Protein AF-A0A3M2I0J9-F1 (afdb_monomer_lite)

Sequence (127 aa):
MANINIQILEEAIQKMRGTLGEGLISSDIWEANTGKSLAGYNVQPQAVAVFDALTTEISNTLDNAGFPGLGSYYMIHLNNDSICFLINHAGSQLLQGILFDAKKVNIGLFFSLVLKDLQDAVLKAYS

Foldseek 3Di:
DQQFQLVLLQVLQVVLCVQLPPFWPKKFKAFAPVLHTRYMDPDDSVVSVVVSVVLVVQQVVCVVVVHPGDDQWDWDQDPPQKIWIWGDLPPHRMIMITIGRNVRDDVVCCVVPSVVSNSVSRVVRRD

Secondary structure (DSSP, 8-state):
-----HHHHHHHHHHHHHHHGGGEEEEEEEETTTTEEEEEES--HHHHHHHHHHHHHHHHHHHHTTPPPP-SEEEEEEGGGEEEEEEE-TTSSEEEEEEEETTTS-HHHIIIIIHHHHHHHHHHHT-

Structure (mmCIF, N/CA/C/O backbone):
data_AF-A0A3M2I0J9-F1
#
_entry.id   AF-A0A3M2I0J9-F1
#
loop_
_atom_site.group_PDB
_atom_site.id
_atom_site.type_symbol
_atom_site.label_atom_id
_atom_site.label_alt_id
_atom_site.label_comp_id
_atom_site.label_asym_id
_atom_site.label_entity_id
_atom_site.label_seq_id
_atom_site.pdbx_PDB_ins_code
_atom_site.Cartn_x
_atom_site.Cartn_y
_atom_site.Cartn_z
_atom_site.occupancy
_atom_site.B_iso_or_equiv
_atom_site.auth_seq_id
_atom_site.auth_comp_id
_atom_site.auth_asym_id
_atom_site.auth_atom_id
_atom_site.pdbx_PDB_model_num
ATOM 1 N N . MET A 1 1 ? 21.294 8.988 1.428 1.00 50.56 1 MET A N 1
ATOM 2 C CA . MET A 1 1 ? 19.876 8.664 1.681 1.00 50.56 1 MET A CA 1
ATOM 3 C C . MET A 1 1 ? 19.171 9.974 1.968 1.00 50.56 1 MET A C 1
ATOM 5 O O . MET A 1 1 ? 19.702 10.741 2.765 1.00 50.56 1 MET A O 1
ATOM 9 N N . ALA A 1 2 ? 18.080 10.283 1.267 1.00 60.53 2 ALA A N 1
ATOM 10 C CA . ALA A 1 2 ? 17.272 11.453 1.604 1.00 60.53 2 ALA A CA 1
ATOM 11 C C . ALA A 1 2 ? 16.739 11.286 3.035 1.00 60.53 2 ALA A C 1
ATOM 13 O O . ALA A 1 2 ? 16.399 10.172 3.436 1.00 60.53 2 ALA A O 1
ATOM 14 N N . ASN A 1 3 ? 16.730 12.361 3.819 1.00 80.44 3 ASN A N 1
ATOM 15 C CA . ASN A 1 3 ? 16.167 12.335 5.162 1.00 80.44 3 ASN A CA 1
ATOM 16 C C . ASN A 1 3 ? 14.638 12.327 5.028 1.00 80.44 3 ASN A C 1
ATOM 18 O O . ASN A 1 3 ? 14.047 13.373 4.793 1.00 80.44 3 ASN A O 1
ATOM 22 N N . ILE A 1 4 ? 14.021 11.146 5.087 1.00 89.56 4 ILE A N 1
ATOM 23 C CA . ILE A 1 4 ? 12.568 11.004 4.948 1.00 89.56 4 ILE A CA 1
ATOM 24 C C . ILE A 1 4 ? 11.896 11.514 6.224 1.00 89.56 4 ILE A C 1
ATOM 26 O O . ILE A 1 4 ? 12.207 11.056 7.326 1.00 89.56 4 ILE A O 1
ATOM 30 N N . ASN A 1 5 ? 10.941 12.430 6.081 1.00 94.00 5 ASN A N 1
ATOM 31 C CA . ASN A 1 5 ? 10.150 12.921 7.200 1.00 94.00 5 ASN A CA 1
ATOM 32 C C . ASN A 1 5 ? 9.068 11.901 7.599 1.00 94.00 5 ASN A C 1
ATOM 34 O O . ASN A 1 5 ? 7.971 11.875 7.040 1.00 94.00 5 ASN A O 1
ATOM 38 N N . ILE A 1 6 ? 9.385 11.069 8.594 1.00 95.00 6 ILE A N 1
ATOM 39 C CA . ILE A 1 6 ? 8.503 10.004 9.103 1.00 95.00 6 ILE A CA 1
ATOM 40 C C . ILE A 1 6 ? 7.170 10.561 9.626 1.00 95.00 6 ILE A C 1
ATOM 42 O O . ILE A 1 6 ? 6.130 9.943 9.408 1.00 95.00 6 ILE A O 1
ATOM 46 N N . GLN A 1 7 ? 7.171 11.752 10.231 1.00 96.38 7 GLN A N 1
ATOM 47 C CA . GLN A 1 7 ? 5.962 12.370 10.784 1.00 96.38 7 GLN A CA 1
ATOM 48 C C . GLN A 1 7 ? 4.888 12.590 9.705 1.00 96.38 7 GLN A C 1
ATOM 50 O O . GLN A 1 7 ? 3.710 12.331 9.939 1.00 96.38 7 GLN A O 1
ATOM 55 N N . ILE A 1 8 ? 5.293 12.997 8.496 1.00 96.69 8 ILE A N 1
ATOM 56 C CA . ILE A 1 8 ? 4.369 13.186 7.364 1.00 96.69 8 ILE A CA 1
ATOM 57 C C . ILE A 1 8 ? 3.738 11.850 6.945 1.00 96.69 8 ILE A C 1
ATOM 59 O O . ILE A 1 8 ? 2.550 11.796 6.620 1.00 96.69 8 ILE A O 1
ATOM 63 N N . LEU A 1 9 ? 4.512 10.762 6.970 1.00 96.75 9 LEU A N 1
ATOM 64 C CA . LEU A 1 9 ? 4.012 9.426 6.640 1.00 96.75 9 LEU A CA 1
ATOM 65 C C . LEU A 1 9 ? 3.018 8.926 7.697 1.00 96.75 9 LEU A C 1
ATOM 67 O O . LEU A 1 9 ? 1.962 8.398 7.349 1.00 96.75 9 LEU A O 1
ATOM 71 N N . GLU A 1 10 ? 3.313 9.130 8.982 1.00 97.62 10 GLU A N 1
ATOM 72 C CA . GLU A 1 10 ? 2.400 8.777 10.074 1.00 97.62 10 GLU A CA 1
ATOM 73 C C . GLU A 1 10 ? 1.081 9.556 9.993 1.00 97.62 10 GLU A C 1
ATOM 75 O O . GLU A 1 10 ? 0.003 8.969 10.126 1.00 97.62 10 GLU A O 1
ATOM 80 N N . GLU A 1 11 ? 1.136 10.857 9.702 1.00 98.06 11 GLU A N 1
ATOM 81 C CA . GLU A 1 11 ? -0.051 11.692 9.493 1.00 98.06 11 GLU A CA 1
ATOM 82 C C . GLU A 1 11 ? -0.898 11.207 8.313 1.00 98.06 11 GLU A C 1
ATOM 84 O O . GLU A 1 11 ? -2.130 11.165 8.407 1.00 98.06 11 GLU A O 1
ATOM 89 N N . ALA A 1 12 ? -0.259 10.773 7.224 1.00 97.50 12 ALA A N 1
ATOM 90 C CA . ALA A 1 12 ? -0.948 10.197 6.075 1.00 97.50 12 ALA A CA 1
ATOM 91 C C . ALA A 1 12 ? -1.688 8.901 6.442 1.00 97.50 12 ALA A C 1
ATOM 93 O O . ALA A 1 12 ? -2.850 8.722 6.064 1.00 97.50 12 ALA A O 1
ATOM 94 N N . ILE A 1 13 ? -1.062 8.033 7.245 1.00 98.06 13 ILE A N 1
ATOM 95 C CA . ILE A 1 13 ? -1.704 6.825 7.776 1.00 98.06 13 ILE A CA 1
ATOM 96 C C . ILE A 1 13 ? -2.906 7.183 8.659 1.00 98.06 13 ILE A C 1
ATOM 98 O O . ILE A 1 13 ? -3.973 6.581 8.506 1.00 98.06 13 ILE A O 1
ATOM 102 N N . GLN A 1 14 ? -2.786 8.179 9.544 1.00 98.06 14 GLN A N 1
ATOM 103 C CA . GLN A 1 14 ? -3.913 8.600 10.387 1.00 98.06 14 GLN A CA 1
ATOM 104 C C . GLN A 1 14 ? -5.059 9.199 9.564 1.00 98.06 14 GLN A C 1
ATOM 106 O O . GLN A 1 14 ? -6.223 8.882 9.817 1.00 98.06 14 GLN A O 1
ATOM 111 N N . LYS A 1 15 ? -4.758 10.007 8.541 1.00 97.81 15 LYS A N 1
ATOM 112 C CA . LYS A 1 15 ? -5.770 10.557 7.628 1.00 97.81 15 LYS A CA 1
ATOM 113 C C . LYS A 1 15 ? -6.499 9.450 6.865 1.00 97.81 15 LYS A C 1
ATOM 115 O O . LYS A 1 15 ? -7.731 9.457 6.793 1.00 97.81 15 LYS A O 1
ATOM 120 N N . MET A 1 16 ? -5.759 8.475 6.335 1.00 97.75 16 MET A N 1
ATOM 121 C CA . MET A 1 16 ? -6.337 7.305 5.673 1.00 97.75 16 MET A CA 1
ATOM 122 C C . MET A 1 16 ? -7.238 6.522 6.630 1.00 97.75 16 MET A C 1
ATOM 124 O O . MET A 1 16 ? -8.363 6.193 6.264 1.00 97.75 16 MET A O 1
ATOM 128 N N . ARG A 1 17 ? -6.790 6.276 7.866 1.00 97.31 17 ARG A N 1
ATOM 129 C CA . ARG A 1 17 ? -7.599 5.607 8.892 1.00 97.31 17 ARG A CA 1
ATOM 130 C C . ARG A 1 17 ? -8.884 6.376 9.197 1.00 97.31 17 ARG A C 1
ATOM 132 O O . ARG A 1 17 ? -9.942 5.764 9.278 1.00 97.31 17 ARG A O 1
ATOM 139 N N . GLY A 1 18 ? -8.815 7.700 9.322 1.00 97.06 18 GLY A N 1
ATOM 140 C CA . GLY A 1 18 ? -9.998 8.542 9.509 1.00 97.06 18 GLY A CA 1
ATOM 141 C C . GLY A 1 18 ? -10.974 8.481 8.329 1.00 97.06 18 GLY A C 1
ATOM 142 O O . GLY A 1 18 ? -12.182 8.527 8.532 1.00 97.06 18 GLY A O 1
ATOM 143 N N . THR A 1 19 ? -10.457 8.326 7.107 1.00 96.69 19 THR A N 1
ATOM 144 C CA . THR A 1 19 ? -11.262 8.273 5.875 1.00 96.69 19 THR A CA 1
ATOM 145 C C . THR A 1 19 ? -11.903 6.903 5.650 1.00 96.69 19 THR A C 1
ATOM 147 O O . THR A 1 19 ? -13.067 6.821 5.268 1.00 96.69 19 THR A O 1
ATOM 150 N N . LEU A 1 20 ? -11.151 5.823 5.872 1.00 96.56 20 LEU A N 1
ATOM 151 C CA . LEU A 1 20 ? -11.598 4.445 5.637 1.00 96.56 20 LEU A CA 1
ATOM 152 C C . LEU A 1 20 ? -12.316 3.827 6.847 1.00 96.56 20 LEU A C 1
ATOM 154 O O . LEU A 1 20 ? -13.005 2.816 6.701 1.00 96.56 20 LEU A O 1
ATOM 158 N N . GLY A 1 21 ? -12.164 4.422 8.033 1.00 96.12 21 GLY A N 1
ATOM 159 C CA . GLY A 1 21 ? -12.822 3.993 9.262 1.00 96.12 21 GLY A CA 1
ATOM 160 C C . GLY A 1 21 ? -12.563 2.521 9.586 1.00 96.12 21 GLY A C 1
ATOM 161 O O . GLY A 1 21 ? -11.447 2.021 9.458 1.00 96.12 21 GLY A O 1
ATOM 162 N N . GLU A 1 22 ? -13.623 1.812 9.975 1.00 95.44 22 GLU A N 1
ATOM 163 C CA . GLU A 1 22 ? -13.583 0.377 10.300 1.00 95.44 22 GLU A CA 1
ATOM 164 C C . GLU A 1 22 ? -13.334 -0.540 9.092 1.00 95.44 22 GLU A C 1
ATOM 166 O O . GLU A 1 22 ? -13.217 -1.756 9.256 1.00 95.44 22 GLU A O 1
ATOM 171 N N . GLY A 1 23 ? -13.306 0.012 7.876 1.00 96.31 23 GLY A N 1
ATOM 172 C CA . GLY A 1 23 ? -12.964 -0.737 6.674 1.00 96.31 23 GLY A CA 1
ATOM 173 C C . GLY A 1 23 ? -11.463 -0.981 6.526 1.00 96.31 23 GLY A C 1
ATOM 174 O O . GLY A 1 23 ? -11.076 -1.956 5.887 1.00 96.31 23 GLY A O 1
ATOM 175 N N . LEU A 1 24 ? -10.614 -0.143 7.133 1.00 97.88 24 LEU A N 1
ATOM 176 C CA . LEU A 1 24 ? -9.166 -0.340 7.131 1.00 97.88 24 LEU A CA 1
ATOM 177 C C . LEU A 1 24 ? -8.773 -1.407 8.159 1.00 97.88 24 LEU A C 1
ATOM 179 O O . LEU A 1 24 ? -8.977 -1.228 9.358 1.00 97.88 24 LEU A O 1
ATOM 183 N N . ILE A 1 25 ? -8.155 -2.489 7.689 1.00 97.62 25 ILE A N 1
ATOM 184 C CA . ILE A 1 25 ? -7.680 -3.584 8.541 1.00 97.62 25 ILE A CA 1
ATOM 185 C C . ILE A 1 25 ? -6.232 -3.325 8.961 1.00 97.62 25 ILE A C 1
ATOM 187 O O . ILE A 1 25 ? -5.928 -3.357 10.154 1.00 97.62 25 ILE A O 1
ATOM 191 N N . SER A 1 26 ? -5.351 -3.038 8.000 1.00 98.12 26 SER A N 1
ATOM 192 C CA . SER A 1 26 ? -3.956 -2.671 8.260 1.00 98.12 26 SER A CA 1
ATOM 193 C C . SER A 1 26 ? -3.355 -1.843 7.128 1.00 98.12 26 SER A C 1
ATOM 195 O O . SER A 1 26 ? -3.849 -1.848 5.999 1.00 98.12 26 SER A O 1
ATOM 197 N N . SER A 1 27 ? -2.269 -1.134 7.423 1.00 98.00 27 SER A N 1
ATOM 198 C CA . SER A 1 27 ? -1.385 -0.583 6.405 1.00 98.00 27 SER A CA 1
ATOM 199 C C . SER A 1 27 ? 0.033 -0.406 6.925 1.00 98.00 27 SER A C 1
ATOM 201 O O . SER A 1 27 ? 0.231 -0.027 8.077 1.00 98.00 27 SER A O 1
ATOM 203 N N . ASP A 1 28 ? 0.998 -0.610 6.041 1.00 97.75 28 ASP A N 1
ATOM 204 C CA . ASP A 1 28 ? 2.421 -0.467 6.300 1.00 97.75 28 ASP A CA 1
ATOM 205 C C . ASP A 1 28 ? 3.047 0.308 5.143 1.00 97.75 28 ASP A C 1
ATOM 207 O O . ASP A 1 28 ? 2.832 -0.060 3.991 1.00 97.75 28 ASP A O 1
ATOM 211 N N . ILE A 1 29 ? 3.820 1.352 5.439 1.00 97.06 29 ILE A N 1
ATOM 212 C CA . ILE A 1 29 ? 4.734 2.014 4.502 1.00 97.06 29 ILE A CA 1
ATOM 213 C C . ILE A 1 29 ? 6.143 1.566 4.873 1.00 97.06 29 ILE A C 1
ATOM 215 O O . ILE A 1 29 ? 6.557 1.732 6.023 1.00 97.06 29 ILE A O 1
ATOM 219 N N . TRP A 1 30 ? 6.888 1.022 3.917 1.00 95.88 30 TRP A N 1
ATOM 220 C CA . TRP A 1 30 ? 8.248 0.539 4.138 1.00 95.88 30 TRP A CA 1
ATOM 221 C C . TRP A 1 30 ? 9.194 0.947 3.017 1.00 95.88 30 TRP A C 1
ATOM 223 O O . TRP A 1 30 ? 8.778 1.275 1.907 1.00 95.88 30 TRP A O 1
ATOM 233 N N . GLU A 1 31 ? 10.485 0.921 3.324 1.00 93.25 31 GLU A N 1
ATOM 234 C CA . GLU A 1 31 ? 11.542 1.073 2.331 1.00 93.25 31 GLU A CA 1
ATOM 235 C C . GLU A 1 31 ? 11.717 -0.232 1.541 1.00 93.25 31 GLU A C 1
ATOM 237 O O . GLU A 1 31 ? 11.953 -1.301 2.113 1.00 93.25 31 GLU A O 1
ATOM 242 N N . ALA A 1 32 ? 11.597 -0.133 0.220 1.00 89.62 32 ALA A N 1
ATOM 243 C CA . ALA A 1 32 ? 11.758 -1.244 -0.703 1.00 89.62 32 ALA A CA 1
ATOM 244 C C . ALA A 1 32 ? 13.161 -1.857 -0.593 1.00 89.62 32 ALA A C 1
ATOM 246 O O . ALA A 1 32 ? 14.152 -1.141 -0.427 1.00 89.62 32 ALA A O 1
ATOM 247 N N . ASN A 1 33 ? 13.267 -3.174 -0.764 1.00 82.38 33 ASN A N 1
ATOM 248 C CA . ASN A 1 33 ? 14.499 -3.976 -0.687 1.00 82.38 33 ASN A CA 1
ATOM 249 C C . ASN A 1 33 ? 15.103 -4.130 0.719 1.00 82.38 33 ASN A C 1
ATOM 251 O O . ASN A 1 33 ? 15.876 -5.063 0.940 1.00 82.38 33 ASN A O 1
ATOM 255 N N . THR A 1 34 ? 14.807 -3.235 1.668 1.00 83.50 34 THR A N 1
ATOM 256 C CA . THR A 1 34 ? 15.224 -3.401 3.073 1.00 83.50 34 THR A CA 1
ATOM 257 C C . THR A 1 34 ? 14.090 -3.905 3.958 1.00 83.50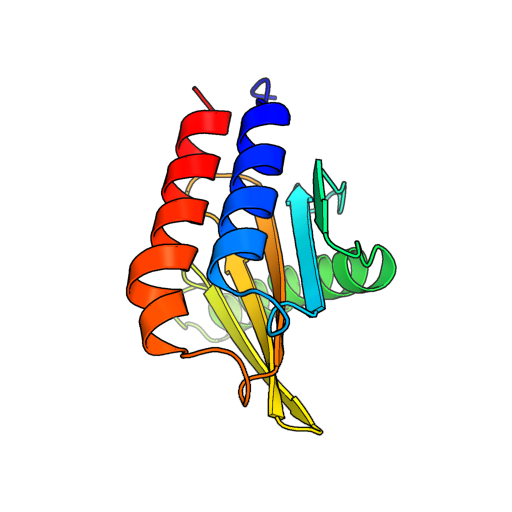 34 THR A C 1
ATOM 259 O O . THR A 1 34 ? 14.350 -4.415 5.049 1.00 83.50 34 THR A O 1
ATOM 262 N N . GLY A 1 35 ? 12.834 -3.765 3.514 1.00 83.25 35 GLY A N 1
ATOM 263 C CA . GLY A 1 35 ? 11.647 -4.145 4.281 1.00 83.25 35 GLY A CA 1
ATOM 264 C C . GLY A 1 35 ? 11.472 -3.326 5.564 1.00 83.25 35 GLY A C 1
ATOM 265 O O . GLY A 1 35 ? 10.678 -3.687 6.435 1.00 83.25 35 GLY A O 1
ATOM 266 N N . LYS A 1 36 ? 12.230 -2.234 5.725 1.00 88.94 36 LYS A N 1
ATOM 267 C CA . LYS A 1 36 ? 12.196 -1.410 6.930 1.00 88.94 36 LYS A CA 1
ATOM 268 C C . LYS A 1 36 ? 10.897 -0.615 6.957 1.00 88.94 36 LYS A C 1
ATOM 270 O O . LYS A 1 36 ? 10.738 0.341 6.201 1.00 88.94 36 LYS A O 1
ATOM 275 N N . SER A 1 37 ? 9.990 -0.991 7.854 1.00 90.50 37 SER A N 1
ATOM 276 C CA . SER A 1 37 ? 8.760 -0.235 8.104 1.00 90.50 37 SER A CA 1
ATOM 277 C C . SER A 1 37 ? 9.082 1.164 8.642 1.00 90.50 37 SER A C 1
ATOM 279 O O . SER A 1 37 ? 9.971 1.330 9.483 1.00 90.50 37 SER A O 1
ATOM 281 N N . LEU A 1 38 ? 8.377 2.167 8.121 1.00 94.69 38 LEU A N 1
ATOM 282 C CA . LEU A 1 38 ? 8.553 3.585 8.438 1.00 94.69 38 LEU A CA 1
ATOM 283 C C . LEU A 1 38 ? 7.321 4.175 9.125 1.00 94.69 38 LEU A C 1
ATOM 285 O O . LEU A 1 38 ? 7.471 4.998 10.018 1.00 94.69 38 LEU A O 1
ATOM 289 N N . ALA A 1 39 ? 6.121 3.762 8.716 1.00 96.88 39 ALA A N 1
ATOM 290 C CA . ALA A 1 39 ? 4.853 4.189 9.302 1.00 96.88 39 ALA A CA 1
ATOM 291 C C . ALA A 1 39 ? 3.775 3.132 9.037 1.00 96.88 39 ALA A C 1
ATOM 293 O O . ALA A 1 39 ? 3.834 2.423 8.032 1.00 96.88 39 ALA A O 1
ATOM 294 N N . GLY A 1 40 ? 2.761 3.033 9.898 1.00 97.19 40 GLY A N 1
ATOM 295 C CA . GLY A 1 40 ? 1.674 2.088 9.665 1.00 97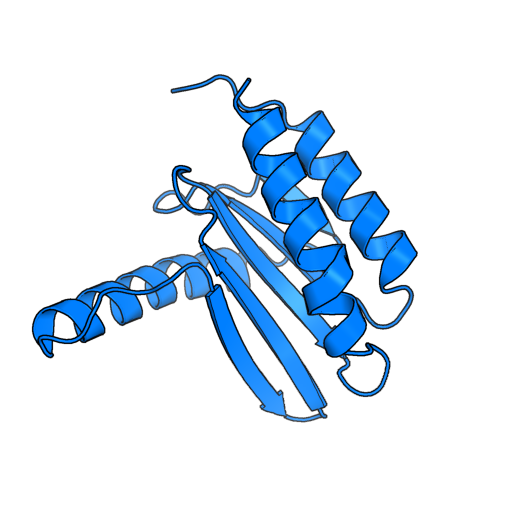.19 40 GLY A CA 1
ATOM 296 C C . GLY A 1 40 ? 0.578 2.069 10.725 1.00 97.19 40 GLY A C 1
ATOM 297 O O . GLY A 1 40 ? 0.637 2.750 11.747 1.00 97.19 40 GLY A O 1
ATOM 298 N N . TYR A 1 41 ? -0.453 1.278 10.448 1.00 98.19 41 TYR A N 1
ATOM 299 C CA . TYR A 1 41 ? -1.597 0.999 11.309 1.00 98.19 41 TYR A CA 1
ATOM 300 C C . TYR A 1 41 ? -1.847 -0.509 11.315 1.00 98.19 41 TYR A C 1
ATOM 302 O O . TYR A 1 41 ? -1.949 -1.109 10.249 1.00 98.19 41 TYR A O 1
ATOM 310 N N . ASN A 1 42 ? -1.950 -1.120 12.502 1.00 97.38 42 ASN A N 1
ATOM 311 C CA . ASN A 1 42 ? -2.004 -2.583 12.659 1.00 97.38 42 ASN A CA 1
ATOM 312 C C . ASN A 1 42 ? -0.908 -3.299 11.843 1.00 97.38 42 ASN A C 1
ATOM 314 O O . ASN A 1 42 ? -1.183 -4.278 11.148 1.00 97.38 42 ASN A O 1
ATOM 318 N N . VAL A 1 43 ? 0.310 -2.755 11.940 1.00 95.12 43 VAL A N 1
ATOM 319 C CA . VAL A 1 43 ? 1.540 -3.128 11.222 1.00 95.12 43 VAL A CA 1
ATOM 320 C C . VAL A 1 43 ? 1.707 -4.647 11.134 1.00 95.12 43 VAL A C 1
ATOM 322 O O . VAL A 1 43 ? 1.568 -5.347 12.141 1.00 95.12 43 VAL A O 1
ATOM 325 N N . GLN A 1 44 ? 2.040 -5.152 9.944 1.00 95.00 44 GLN A N 1
ATOM 326 C CA . GLN A 1 44 ? 2.231 -6.581 9.667 1.00 95.00 44 GLN A CA 1
ATOM 327 C C . GLN A 1 44 ? 3.654 -6.873 9.152 1.00 95.00 44 GLN A C 1
ATOM 329 O O . GLN A 1 44 ? 3.843 -7.077 7.951 1.00 95.00 44 GLN A O 1
ATOM 334 N N . PRO A 1 45 ? 4.680 -6.973 10.022 1.00 92.81 45 PRO A N 1
ATOM 335 C CA . PRO A 1 45 ? 6.077 -7.116 9.586 1.00 92.81 45 PRO A CA 1
ATOM 336 C C . PRO A 1 45 ? 6.345 -8.344 8.704 1.00 92.81 45 PRO A C 1
ATOM 338 O O . PRO A 1 45 ? 7.145 -8.288 7.774 1.00 92.81 45 PRO A O 1
ATOM 341 N N . GLN A 1 46 ? 5.654 -9.457 8.968 1.00 93.12 46 GLN A N 1
ATOM 342 C CA . GLN A 1 46 ? 5.762 -10.660 8.135 1.00 93.12 46 GLN A CA 1
ATOM 343 C C . GLN A 1 46 ? 5.179 -10.431 6.736 1.00 93.12 46 GLN A C 1
ATOM 345 O O . GLN A 1 46 ? 5.764 -10.874 5.751 1.00 93.12 46 GLN A O 1
ATOM 350 N N . ALA A 1 47 ? 4.056 -9.712 6.642 1.00 92.88 47 ALA A N 1
ATOM 351 C CA . ALA A 1 47 ? 3.457 -9.368 5.360 1.00 92.88 47 ALA A CA 1
ATOM 352 C C . ALA A 1 47 ? 4.359 -8.409 4.575 1.00 92.88 47 ALA A C 1
ATOM 354 O O . ALA A 1 47 ? 4.545 -8.622 3.384 1.00 92.88 47 ALA A O 1
ATOM 355 N N . VAL A 1 48 ? 4.977 -7.423 5.238 1.00 94.88 48 VAL A N 1
ATOM 356 C CA . VAL A 1 48 ? 5.952 -6.509 4.616 1.00 94.88 48 VAL A CA 1
ATOM 357 C C . VAL A 1 48 ? 7.078 -7.287 3.935 1.00 94.88 48 VAL A C 1
ATOM 359 O O . VAL A 1 48 ? 7.328 -7.074 2.754 1.00 94.88 48 VAL A O 1
ATOM 362 N N . ALA A 1 49 ? 7.706 -8.239 4.632 1.00 92.94 49 ALA A N 1
ATOM 363 C CA . ALA A 1 49 ? 8.791 -9.039 4.058 1.00 92.94 49 ALA A CA 1
ATOM 364 C C . ALA A 1 49 ? 8.341 -9.868 2.839 1.00 92.94 49 ALA A C 1
ATOM 366 O O . ALA A 1 49 ? 9.049 -9.940 1.836 1.00 92.94 49 ALA A O 1
ATOM 367 N N . VAL A 1 50 ? 7.153 -10.479 2.911 1.00 93.56 50 VAL A N 1
ATOM 368 C CA . VAL A 1 50 ? 6.590 -11.264 1.800 1.00 93.56 50 VAL A CA 1
ATOM 369 C C . VAL A 1 50 ? 6.265 -10.371 0.603 1.00 93.56 50 VAL A C 1
ATOM 371 O O . VAL A 1 50 ? 6.582 -10.724 -0.530 1.00 93.56 50 VAL A O 1
ATOM 374 N N . PHE A 1 51 ? 5.643 -9.219 0.840 1.00 95.25 51 PHE A N 1
ATOM 375 C CA . PHE A 1 51 ? 5.217 -8.312 -0.219 1.00 95.25 51 PHE A CA 1
ATOM 376 C C . PHE A 1 51 ? 6.366 -7.533 -0.853 1.00 95.25 51 PHE A C 1
ATOM 378 O O . PHE A 1 51 ? 6.279 -7.220 -2.039 1.00 95.25 51 PHE A O 1
ATOM 385 N N . ASP A 1 52 ? 7.445 -7.269 -0.119 1.00 93.62 52 ASP A N 1
ATOM 386 C CA . ASP A 1 52 ? 8.682 -6.733 -0.687 1.00 93.62 52 ASP A CA 1
ATOM 387 C C . ASP A 1 52 ? 9.245 -7.704 -1.739 1.00 93.62 52 ASP A C 1
ATOM 389 O O . ASP A 1 52 ? 9.344 -7.358 -2.917 1.00 93.62 52 ASP A O 1
ATOM 393 N N . ALA A 1 53 ? 9.456 -8.969 -1.355 1.00 93.44 53 ALA A N 1
ATOM 394 C CA . ALA A 1 53 ? 9.950 -10.006 -2.260 1.00 93.44 53 ALA A CA 1
ATOM 395 C C . ALA A 1 53 ? 8.998 -10.273 -3.441 1.00 93.44 53 ALA A C 1
ATOM 397 O O . ALA A 1 53 ? 9.442 -10.391 -4.584 1.00 93.44 53 ALA A O 1
ATOM 398 N N . LEU A 1 54 ? 7.686 -10.336 -3.186 1.00 94.31 54 LEU A N 1
ATOM 399 C CA . LEU A 1 54 ? 6.685 -10.550 -4.233 1.00 94.31 54 LEU A CA 1
ATOM 400 C C . LEU A 1 54 ? 6.671 -9.405 -5.251 1.00 94.31 54 LEU A C 1
ATOM 402 O O . LEU A 1 54 ? 6.547 -9.651 -6.447 1.00 94.31 54 LEU A O 1
ATOM 406 N N . THR A 1 55 ? 6.803 -8.158 -4.798 1.00 94.31 55 THR A N 1
ATOM 407 C CA . THR A 1 55 ? 6.801 -6.991 -5.691 1.00 94.31 55 THR A CA 1
ATOM 408 C C . THR A 1 55 ? 8.018 -6.999 -6.614 1.00 94.31 55 THR A C 1
ATOM 410 O O . THR A 1 55 ? 7.886 -6.719 -7.810 1.00 94.31 55 THR A O 1
ATOM 413 N N . THR A 1 56 ? 9.184 -7.388 -6.093 1.00 92.69 56 THR A N 1
ATOM 414 C CA . THR A 1 56 ? 10.385 -7.616 -6.904 1.00 92.69 56 THR A CA 1
ATOM 415 C C . THR A 1 56 ? 10.160 -8.724 -7.931 1.00 92.69 56 THR A C 1
ATOM 417 O O . THR A 1 56 ? 10.463 -8.534 -9.107 1.00 92.69 56 THR A O 1
ATOM 420 N N . GLU A 1 57 ? 9.566 -9.848 -7.526 1.00 95.25 57 GLU A N 1
ATOM 421 C CA . GLU A 1 57 ? 9.312 -10.975 -8.431 1.00 95.25 57 GLU A CA 1
ATOM 422 C C . GLU A 1 57 ? 8.313 -10.627 -9.543 1.00 95.25 57 GLU A C 1
ATOM 424 O O . GLU A 1 57 ? 8.545 -10.955 -10.707 1.00 95.25 57 GLU A O 1
ATOM 429 N N . ILE A 1 58 ? 7.232 -9.908 -9.219 1.00 95.31 58 ILE A N 1
ATOM 430 C CA . ILE A 1 58 ? 6.273 -9.400 -10.211 1.00 95.31 58 ILE A CA 1
ATOM 431 C C . ILE A 1 58 ? 6.988 -8.491 -11.212 1.00 95.31 58 ILE A C 1
ATOM 433 O O . ILE A 1 58 ? 6.797 -8.648 -12.416 1.00 95.31 58 ILE A O 1
ATOM 437 N N . SER A 1 59 ? 7.823 -7.568 -10.729 1.00 93.31 59 SER A N 1
ATOM 438 C CA . SER A 1 59 ? 8.549 -6.629 -11.593 1.00 93.31 59 SER A CA 1
ATOM 439 C C . SER A 1 59 ? 9.476 -7.373 -12.558 1.00 93.31 59 SER A C 1
ATOM 441 O O . SER A 1 59 ? 9.369 -7.195 -13.769 1.00 93.31 59 SER A O 1
ATOM 443 N N . ASN A 1 60 ? 10.286 -8.302 -12.040 1.00 95.00 60 ASN A N 1
ATOM 444 C CA . ASN A 1 60 ? 11.173 -9.137 -12.853 1.00 95.00 60 ASN A CA 1
ATOM 445 C C . ASN A 1 60 ? 10.398 -9.989 -13.866 1.00 95.00 60 ASN A C 1
ATOM 447 O O . ASN A 1 60 ? 10.824 -10.152 -15.008 1.00 95.00 60 ASN A O 1
ATOM 451 N N . THR A 1 61 ? 9.259 -10.550 -13.456 1.00 97.44 61 THR A N 1
ATOM 452 C CA . THR A 1 61 ? 8.416 -11.378 -14.324 1.00 97.44 61 THR A CA 1
ATOM 453 C C . THR A 1 61 ? 7.869 -10.570 -15.497 1.00 97.44 61 T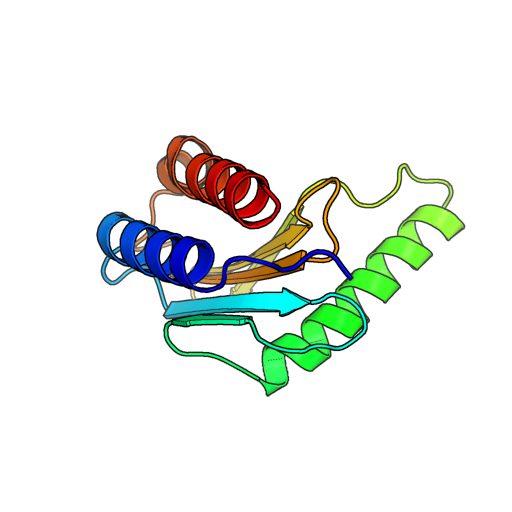HR A C 1
ATOM 455 O O . THR A 1 61 ? 7.911 -11.047 -16.631 1.00 97.44 61 THR A O 1
ATOM 458 N N . LEU A 1 62 ? 7.380 -9.351 -15.246 1.00 96.44 62 LEU A N 1
ATOM 459 C CA . LEU A 1 62 ? 6.869 -8.460 -16.291 1.00 96.44 62 LEU A CA 1
ATOM 460 C C . LEU A 1 62 ? 7.971 -8.082 -17.287 1.00 96.44 62 LEU A C 1
ATOM 462 O O . LEU A 1 62 ? 7.765 -8.219 -18.494 1.00 96.44 62 LEU A O 1
ATOM 466 N N . ASP A 1 63 ? 9.148 -7.705 -16.788 1.00 94.56 63 ASP A N 1
ATOM 467 C CA . ASP A 1 63 ? 10.293 -7.344 -17.628 1.00 94.56 63 ASP A CA 1
ATOM 468 C C . ASP A 1 63 ? 10.744 -8.528 -18.502 1.00 94.56 63 ASP A C 1
ATOM 470 O O . ASP A 1 63 ? 10.908 -8.394 -19.717 1.00 94.56 63 ASP A O 1
ATOM 474 N N . ASN A 1 64 ? 10.867 -9.723 -17.913 1.00 96.94 64 ASN A N 1
ATOM 475 C CA . ASN A 1 64 ? 11.263 -10.942 -18.626 1.00 96.94 64 ASN A CA 1
ATOM 476 C C . ASN A 1 64 ? 10.220 -11.403 -19.655 1.00 96.94 64 ASN A C 1
ATOM 478 O O . ASN A 1 64 ? 10.575 -12.004 -20.670 1.00 96.94 64 ASN A O 1
ATOM 482 N N . ALA A 1 65 ? 8.938 -11.129 -19.411 1.00 97.62 65 ALA A N 1
ATOM 483 C CA . ALA A 1 65 ? 7.857 -11.408 -20.352 1.00 97.62 65 ALA A CA 1
ATOM 484 C C . ALA A 1 65 ? 7.776 -10.381 -21.500 1.00 97.62 65 ALA A C 1
ATOM 486 O O . ALA A 1 65 ? 6.952 -10.539 -22.404 1.00 97.62 65 ALA A O 1
ATOM 487 N N . GLY A 1 66 ? 8.605 -9.330 -21.479 1.00 96.62 66 GLY A N 1
ATOM 488 C 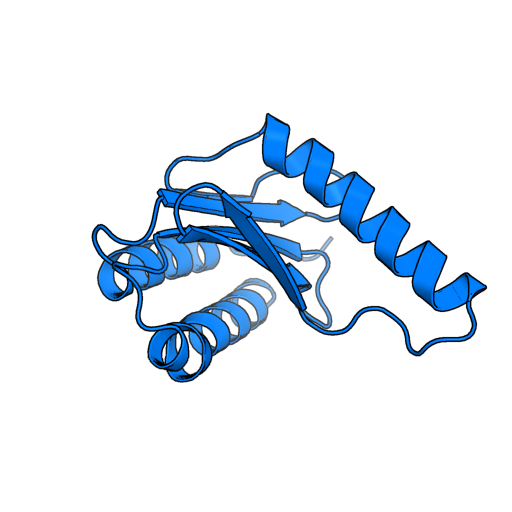CA . GLY A 1 66 ? 8.555 -8.230 -22.444 1.00 96.62 66 GLY A CA 1
ATOM 489 C C . GLY A 1 66 ? 7.327 -7.335 -22.273 1.00 96.62 66 GLY A C 1
ATOM 490 O O . GLY A 1 66 ? 6.922 -6.656 -23.219 1.00 96.62 66 GLY A O 1
ATOM 491 N N . PHE A 1 67 ? 6.698 -7.358 -21.096 1.00 96.62 67 PHE A N 1
ATOM 492 C CA . PHE A 1 67 ? 5.598 -6.460 -20.766 1.00 96.62 67 PHE A CA 1
ATOM 493 C C . PHE A 1 67 ? 6.148 -5.103 -20.315 1.00 96.62 67 PHE A C 1
ATOM 495 O O . PHE A 1 67 ? 7.309 -4.994 -19.920 1.00 96.62 67 PHE A O 1
ATOM 502 N N . PRO A 1 68 ? 5.325 -4.042 -20.346 1.00 94.00 68 PRO A N 1
ATOM 503 C CA . PRO A 1 68 ? 5.633 -2.847 -19.578 1.00 94.00 68 PRO A CA 1
ATOM 504 C C . PRO A 1 68 ? 5.834 -3.217 -18.102 1.00 94.00 68 PRO A C 1
ATOM 506 O O . PRO A 1 68 ? 5.077 -4.026 -17.561 1.00 94.00 68 PRO A O 1
ATOM 509 N N . GLY A 1 69 ? 6.838 -2.614 -17.463 1.00 90.75 69 GLY A N 1
ATOM 510 C CA . GLY A 1 69 ? 7.140 -2.852 -16.053 1.00 90.75 69 GLY A CA 1
ATOM 511 C C . GLY A 1 69 ? 5.976 -2.505 -15.117 1.00 90.75 69 GLY A C 1
ATOM 512 O O . GLY A 1 69 ? 5.000 -1.849 -15.502 1.00 90.75 69 GLY A O 1
ATOM 513 N N . LEU A 1 70 ? 6.088 -2.945 -13.861 1.00 91.56 70 LEU A N 1
ATOM 514 C CA . LEU A 1 70 ? 5.062 -2.713 -12.847 1.00 91.56 70 LEU A CA 1
ATOM 515 C C . LEU A 1 70 ? 4.793 -1.208 -12.672 1.00 91.56 70 LEU A C 1
ATOM 517 O O . LEU A 1 70 ? 5.704 -0.417 -12.431 1.00 91.56 70 LEU A O 1
ATOM 521 N N . GLY A 1 71 ? 3.521 -0.824 -12.785 1.00 91.06 71 GLY A N 1
ATOM 522 C CA . GLY A 1 71 ? 3.076 0.551 -12.577 1.00 91.06 71 GLY A CA 1
ATOM 523 C C . GLY A 1 71 ? 3.060 0.969 -11.102 1.00 91.06 71 GLY A C 1
ATOM 524 O O . GLY A 1 71 ? 3.688 0.365 -10.236 1.00 91.06 71 GLY A O 1
ATOM 525 N N . SER A 1 72 ? 2.292 2.015 -10.792 1.00 90.62 72 SER A N 1
ATOM 526 C CA . SER A 1 72 ? 2.245 2.596 -9.442 1.00 90.62 72 SER A CA 1
ATOM 527 C C . SER A 1 72 ? 1.538 1.735 -8.394 1.00 90.62 72 SER A C 1
ATOM 529 O O . SER A 1 72 ? 1.580 2.079 -7.216 1.00 90.62 72 SER A O 1
ATOM 531 N N . TYR A 1 73 ? 0.837 0.668 -8.782 1.00 94.38 73 TYR A N 1
ATOM 532 C CA . TYR A 1 73 ? 0.171 -0.223 -7.836 1.00 94.38 73 TYR A CA 1
ATOM 533 C C . TYR A 1 73 ? -0.237 -1.562 -8.455 1.00 94.38 73 TYR A C 1
ATOM 535 O O . TYR A 1 73 ? -0.325 -1.702 -9.675 1.00 94.38 73 TYR A O 1
ATOM 543 N N . TYR A 1 74 ? -0.569 -2.519 -7.590 1.00 95.31 74 TYR A N 1
ATOM 544 C CA . TYR A 1 74 ? -1.330 -3.720 -7.926 1.00 95.31 74 TYR A CA 1
ATOM 545 C C . TYR A 1 74 ? -2.292 -4.093 -6.792 1.00 95.31 74 TYR A C 1
ATOM 547 O O . TYR A 1 74 ? -2.194 -3.594 -5.670 1.00 95.31 74 TYR A O 1
ATOM 555 N N . MET A 1 75 ? -3.255 -4.960 -7.100 1.00 95.50 75 MET A N 1
ATOM 556 C CA . MET A 1 75 ? -4.298 -5.383 -6.168 1.00 95.50 75 MET A CA 1
ATOM 557 C C . MET A 1 75 ? -4.420 -6.897 -6.144 1.00 95.50 75 MET A C 1
ATOM 559 O O . MET A 1 75 ? -4.365 -7.548 -7.186 1.00 95.50 75 MET A O 1
ATOM 563 N N . ILE A 1 76 ? -4.671 -7.438 -4.958 1.00 95.94 76 ILE A N 1
ATOM 564 C CA . ILE A 1 76 ? -5.011 -8.838 -4.746 1.00 95.94 76 ILE A CA 1
ATOM 565 C C . ILE A 1 76 ? -6.368 -8.881 -4.054 1.00 95.94 76 ILE A C 1
ATOM 567 O O . ILE A 1 76 ? -6.533 -8.365 -2.947 1.00 95.94 76 ILE A O 1
ATOM 571 N N . HIS A 1 77 ? -7.342 -9.507 -4.707 1.00 95.38 77 HIS A N 1
ATOM 572 C CA . HIS A 1 77 ? -8.620 -9.819 -4.083 1.00 95.38 77 HIS A CA 1
ATOM 573 C C . HIS A 1 77 ? -8.478 -11.121 -3.291 1.00 95.38 77 HIS A C 1
ATOM 575 O O . HIS A 1 77 ? -8.099 -12.154 -3.843 1.00 95.38 77 HIS A O 1
ATOM 581 N N . LEU A 1 78 ? -8.727 -11.048 -1.988 1.00 95.31 78 LEU A N 1
ATOM 582 C CA . LEU A 1 78 ? -8.588 -12.153 -1.052 1.00 95.31 78 LEU A CA 1
ATOM 583 C C . LEU A 1 78 ? -9.958 -12.754 -0.731 1.00 95.31 78 LEU A C 1
ATOM 585 O O . LEU A 1 78 ? -11.007 -12.151 -0.959 1.00 95.31 78 LEU A O 1
ATOM 589 N N . ASN A 1 79 ? -9.945 -13.945 -0.136 1.00 93.88 79 ASN A N 1
ATOM 590 C CA . ASN A 1 79 ? -11.158 -14.536 0.421 1.00 93.88 79 ASN A CA 1
ATOM 591 C C . ASN A 1 79 ? -11.786 -13.603 1.473 1.00 93.88 79 ASN A C 1
ATOM 593 O O . ASN A 1 79 ? -11.089 -12.823 2.124 1.00 93.88 79 ASN A O 1
ATOM 597 N N . ASN A 1 80 ? -13.099 -13.740 1.674 1.00 91.69 80 ASN A N 1
ATOM 598 C CA . ASN A 1 80 ? -13.911 -12.926 2.590 1.00 91.69 80 ASN A CA 1
ATOM 599 C C . ASN A 1 80 ? -14.077 -11.454 2.182 1.00 91.69 80 ASN A C 1
ATOM 601 O O . ASN A 1 80 ? -14.377 -10.626 3.039 1.00 91.69 80 ASN A O 1
ATOM 605 N N . ASP A 1 81 ? -13.935 -11.146 0.890 1.00 92.19 81 ASP A N 1
ATOM 606 C CA . ASP A 1 81 ? -14.124 -9.800 0.330 1.00 92.19 81 ASP A CA 1
ATOM 607 C C . ASP A 1 81 ? -13.121 -8.771 0.878 1.00 92.19 81 ASP A C 1
ATOM 609 O O . ASP A 1 81 ? -13.407 -7.580 0.962 1.00 92.19 81 ASP A O 1
ATOM 613 N N . SER A 1 82 ? -11.923 -9.225 1.244 1.00 95.31 82 SER A N 1
ATOM 614 C CA . SER A 1 82 ? -10.809 -8.342 1.588 1.00 95.31 82 SER A CA 1
ATOM 615 C C . SER A 1 82 ? -9.978 -8.031 0.349 1.00 95.31 82 SER A C 1
ATOM 617 O O . SER A 1 82 ? -9.774 -8.881 -0.517 1.00 95.31 82 SER A O 1
ATOM 619 N N . ILE A 1 83 ? -9.432 -6.824 0.280 1.00 96.56 83 ILE A N 1
ATOM 620 C CA . ILE A 1 83 ? -8.498 -6.420 -0.768 1.00 96.56 83 ILE A CA 1
ATOM 621 C C . ILE A 1 83 ? -7.168 -6.069 -0.121 1.00 96.56 83 ILE A C 1
ATOM 623 O O . ILE A 1 83 ? -7.108 -5.250 0.797 1.00 96.56 83 ILE A O 1
ATOM 627 N N . CYS A 1 84 ? -6.102 -6.680 -0.632 1.00 97.06 84 CYS A N 1
ATOM 628 C CA . CYS A 1 84 ? -4.746 -6.217 -0.399 1.00 97.06 84 CYS A CA 1
ATOM 629 C C . CYS A 1 84 ? -4.330 -5.325 -1.570 1.00 97.06 84 CYS A C 1
ATOM 631 O O . CYS A 1 84 ? -4.327 -5.751 -2.725 1.00 97.06 84 CYS A O 1
ATOM 633 N N . PHE A 1 85 ? -4.024 -4.072 -1.271 1.00 97.25 85 PHE A N 1
ATOM 634 C CA . PHE A 1 85 ? -3.607 -3.064 -2.227 1.00 97.25 85 PHE A CA 1
ATOM 635 C C . PHE A 1 85 ? -2.145 -2.733 -1.972 1.00 97.25 85 PHE A C 1
ATOM 637 O O . PHE A 1 85 ? -1.785 -2.380 -0.848 1.00 97.25 85 PHE A O 1
ATOM 644 N N . LEU A 1 86 ? -1.316 -2.832 -3.006 1.00 97.31 86 LEU A N 1
ATOM 645 C CA . LEU A 1 86 ? 0.082 -2.451 -2.927 1.00 97.31 86 LEU A CA 1
ATOM 646 C C . LEU A 1 86 ? 0.356 -1.250 -3.806 1.00 97.31 86 LEU A C 1
ATOM 648 O O . LEU A 1 86 ? 0.067 -1.277 -4.996 1.00 97.31 86 LEU A O 1
ATOM 652 N N . ILE A 1 87 ? 0.939 -0.217 -3.213 1.00 96.44 87 ILE A N 1
ATOM 653 C CA . ILE A 1 87 ? 1.363 1.004 -3.884 1.00 96.44 87 ILE A CA 1
ATOM 654 C C . ILE A 1 87 ? 2.880 0.960 -4.021 1.00 96.44 87 ILE A C 1
ATOM 656 O O . ILE A 1 87 ? 3.600 0.824 -3.032 1.00 96.44 87 ILE A O 1
ATOM 660 N N . ASN A 1 88 ? 3.344 1.126 -5.253 1.00 93.44 88 ASN A N 1
ATOM 661 C CA . ASN A 1 88 ? 4.711 1.494 -5.565 1.00 93.44 88 ASN A CA 1
ATOM 662 C C . ASN A 1 88 ? 4.761 3.009 -5.760 1.00 93.44 88 ASN A C 1
ATOM 664 O O . ASN A 1 88 ? 4.299 3.534 -6.780 1.00 93.44 88 ASN A O 1
ATOM 668 N N . HIS A 1 89 ? 5.257 3.723 -4.748 1.00 91.88 89 HIS A N 1
ATOM 669 C CA . HIS A 1 89 ? 5.289 5.181 -4.761 1.00 91.88 89 HIS A CA 1
ATOM 670 C C . HIS A 1 89 ? 6.321 5.651 -5.790 1.00 91.88 89 HIS A C 1
ATOM 672 O O . HIS A 1 89 ? 7.523 5.691 -5.524 1.00 91.88 89 HIS A O 1
ATOM 678 N N . ALA A 1 90 ? 5.839 5.968 -6.993 1.00 78.50 90 ALA A N 1
ATOM 679 C CA . ALA A 1 90 ? 6.672 6.297 -8.144 1.00 78.50 90 ALA A CA 1
ATOM 680 C C . ALA A 1 90 ? 7.670 7.423 -7.829 1.00 78.50 90 ALA A C 1
ATOM 682 O O . ALA A 1 90 ? 7.314 8.447 -7.250 1.00 78.50 90 ALA A O 1
ATOM 683 N N . GLY A 1 91 ? 8.928 7.231 -8.234 1.00 74.06 91 GLY A N 1
ATOM 684 C CA . GLY A 1 91 ? 10.008 8.185 -7.957 1.00 74.06 91 GLY A CA 1
ATOM 685 C C . GLY A 1 91 ? 10.538 8.147 -6.519 1.00 74.06 91 GLY A C 1
ATOM 686 O O . GLY A 1 91 ? 11.381 8.971 -6.173 1.00 74.06 91 GLY A O 1
ATOM 687 N N . SER A 1 92 ? 10.088 7.196 -5.698 1.00 78.69 92 SER A N 1
ATOM 688 C CA . SER A 1 92 ? 10.593 6.960 -4.344 1.00 78.69 92 SER A CA 1
ATOM 689 C C . SER A 1 92 ? 11.168 5.548 -4.183 1.00 78.69 92 SER A C 1
ATOM 691 O O . SER A 1 92 ? 11.107 4.729 -5.097 1.00 78.69 92 SER A O 1
ATOM 693 N N . GLN A 1 93 ? 11.725 5.265 -3.003 1.00 88.44 93 GLN A N 1
ATOM 694 C CA . GLN A 1 93 ? 12.111 3.911 -2.588 1.00 88.44 93 GLN A CA 1
ATOM 695 C C . GLN A 1 93 ? 11.099 3.322 -1.597 1.00 88.44 93 GLN A C 1
ATOM 697 O O . GLN A 1 93 ? 11.464 2.471 -0.793 1.00 88.44 93 GLN A O 1
ATOM 702 N N . LEU A 1 94 ? 9.848 3.798 -1.609 1.00 94.38 94 LEU A N 1
ATOM 703 C CA . LEU A 1 94 ? 8.813 3.355 -0.681 1.00 94.38 94 LEU A CA 1
ATOM 704 C C . LEU A 1 94 ? 7.769 2.478 -1.360 1.00 94.38 94 LEU A C 1
ATOM 706 O O . LEU A 1 94 ? 7.229 2.800 -2.421 1.00 94.38 94 LEU A O 1
ATOM 710 N N . LEU A 1 95 ? 7.426 1.405 -0.664 1.00 96.06 95 LEU A N 1
ATOM 711 C CA . LEU A 1 95 ? 6.264 0.581 -0.932 1.00 96.06 95 LEU A CA 1
ATOM 712 C C . LEU A 1 95 ? 5.246 0.789 0.185 1.00 96.06 95 LEU A C 1
ATOM 714 O O . LEU A 1 95 ? 5.594 1.120 1.321 1.00 96.06 95 LEU A O 1
ATOM 718 N N . GLN A 1 96 ? 3.974 0.600 -0.143 1.00 97.56 96 GLN A N 1
ATOM 719 C CA . GLN A 1 96 ? 2.918 0.590 0.854 1.00 97.56 96 GLN A CA 1
ATOM 720 C C . GLN A 1 96 ? 1.938 -0.539 0.598 1.00 97.56 96 GLN A C 1
ATOM 722 O O . GLN A 1 96 ? 1.424 -0.692 -0.502 1.00 97.56 96 GLN A O 1
ATOM 727 N N . GLY A 1 97 ? 1.635 -1.283 1.648 1.00 97.56 97 GLY A N 1
ATOM 728 C CA . GLY A 1 97 ? 0.617 -2.316 1.683 1.00 97.56 97 GLY A CA 1
ATOM 729 C C . GLY A 1 97 ? -0.574 -1.799 2.466 1.00 97.56 97 GLY A C 1
ATOM 730 O O . GLY A 1 97 ? -0.414 -1.137 3.495 1.00 97.56 97 GLY A O 1
ATOM 731 N N . ILE A 1 98 ? -1.773 -2.070 1.970 1.00 98.06 98 ILE A N 1
ATOM 732 C CA . ILE A 1 98 ? -3.032 -1.712 2.617 1.00 98.06 98 ILE A CA 1
ATOM 733 C C . ILE A 1 98 ? -3.937 -2.930 2.529 1.00 98.06 98 ILE A C 1
ATOM 735 O O . ILE A 1 98 ? -4.164 -3.462 1.446 1.00 98.06 98 ILE A O 1
ATOM 739 N N . LEU A 1 99 ? -4.463 -3.369 3.664 1.00 97.75 99 LEU A N 1
ATOM 740 C CA . LEU A 1 99 ? -5.486 -4.399 3.732 1.00 97.75 99 LEU A CA 1
ATOM 741 C C . LEU A 1 99 ? -6.791 -3.749 4.178 1.00 97.75 99 LEU A C 1
ATOM 743 O O . LEU A 1 99 ? -6.836 -3.103 5.229 1.00 97.75 99 LEU A O 1
ATOM 747 N N . PHE A 1 100 ? -7.854 -3.921 3.400 1.00 96.69 100 PHE A N 1
ATOM 748 C CA . PHE 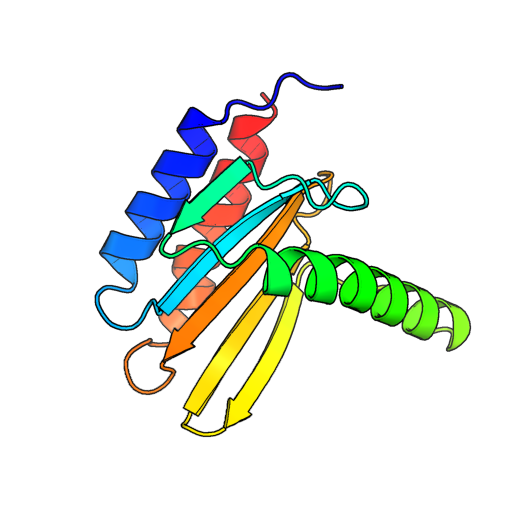A 1 100 ? -9.171 -3.402 3.752 1.00 96.69 100 PHE A CA 1
ATOM 749 C C . PHE A 1 100 ? -10.303 -4.364 3.392 1.00 96.69 100 PHE A C 1
ATOM 751 O O . PHE A 1 100 ? -10.191 -5.166 2.467 1.00 96.69 100 PHE A O 1
ATOM 758 N N . ASP A 1 101 ? -11.399 -4.261 4.139 1.00 96.75 101 ASP A N 1
ATOM 759 C CA . ASP A 1 101 ? -12.655 -4.967 3.891 1.00 96.75 101 ASP A CA 1
ATOM 760 C C . ASP A 1 101 ? -13.433 -4.237 2.783 1.00 96.75 101 ASP A C 1
ATOM 762 O O . ASP A 1 101 ? -13.915 -3.113 2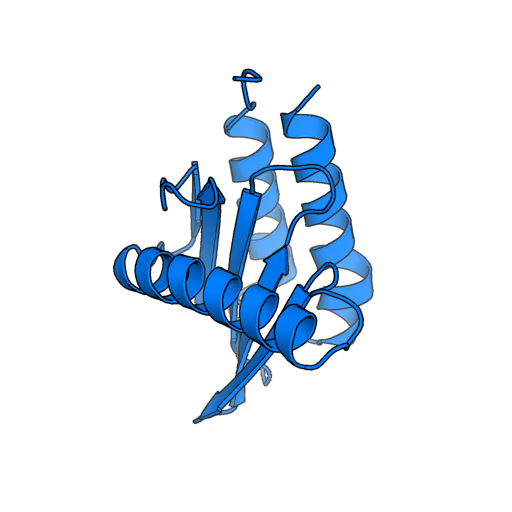.972 1.00 96.75 101 ASP A O 1
ATOM 766 N N . ALA A 1 102 ? -13.564 -4.861 1.612 1.00 94.12 102 ALA A N 1
ATOM 767 C CA . ALA A 1 102 ? -14.221 -4.270 0.449 1.00 94.12 102 ALA A CA 1
ATOM 768 C C . ALA A 1 102 ? -15.742 -4.131 0.618 1.00 94.12 102 ALA A C 1
ATOM 770 O O . ALA A 1 102 ? -16.369 -3.393 -0.140 1.00 94.12 102 ALA A O 1
ATOM 771 N N . LYS A 1 103 ? -16.351 -4.772 1.627 1.00 95.56 103 LYS A N 1
ATOM 772 C CA . LYS A 1 103 ? -17.759 -4.525 1.986 1.00 95.56 103 LYS A CA 1
ATOM 773 C C . LYS A 1 103 ? -17.942 -3.215 2.741 1.00 95.56 103 LYS A C 1
ATOM 775 O O . LYS A 1 103 ? -19.042 -2.666 2.749 1.00 95.56 103 LYS A O 1
ATOM 780 N N . LYS A 1 104 ? -16.886 -2.731 3.397 1.00 96.50 104 LYS A N 1
ATOM 781 C CA . LYS A 1 104 ? -16.907 -1.520 4.229 1.00 96.50 104 LYS A CA 1
ATOM 782 C C . LYS A 1 104 ? -16.256 -0.320 3.550 1.00 96.50 104 LYS A C 1
ATOM 784 O O . LYS A 1 104 ? -16.558 0.815 3.909 1.00 96.50 104 LYS A O 1
ATOM 789 N N . VAL A 1 105 ? -15.380 -0.553 2.573 1.00 95.75 105 VAL A N 1
ATOM 790 C CA . VAL A 1 105 ? -14.683 0.502 1.831 1.00 95.75 105 VAL A CA 1
ATOM 791 C C . VAL A 1 105 ? -15.301 0.711 0.453 1.00 95.75 105 VAL A C 1
ATOM 793 O O . VAL A 1 105 ? -15.377 -0.203 -0.364 1.00 95.75 105 VAL A O 1
ATOM 796 N N . ASN A 1 106 ? -15.656 1.960 0.143 1.00 93.38 106 ASN A N 1
ATOM 797 C CA . ASN A 1 106 ? -15.959 2.352 -1.229 1.00 93.38 106 ASN A CA 1
ATOM 798 C C . ASN A 1 106 ? -14.652 2.461 -2.035 1.00 93.38 106 ASN A C 1
ATOM 800 O O . ASN A 1 106 ? -13.856 3.376 -1.828 1.00 93.38 106 ASN A O 1
ATOM 804 N N . ILE A 1 107 ? -14.442 1.543 -2.980 1.00 91.38 107 ILE A N 1
ATOM 805 C CA . ILE A 1 107 ? -13.228 1.499 -3.812 1.00 91.38 107 ILE A CA 1
ATOM 806 C C . ILE A 1 107 ? -13.050 2.788 -4.635 1.00 91.38 107 ILE A C 1
ATOM 808 O O . ILE A 1 107 ? -11.934 3.282 -4.776 1.00 91.38 107 ILE A O 1
ATOM 812 N N . GLY A 1 108 ? -14.135 3.391 -5.130 1.00 93.19 108 GLY A N 1
ATOM 813 C CA . GLY A 1 108 ? -14.069 4.669 -5.845 1.00 93.19 108 GLY A CA 1
ATOM 814 C C . GLY A 1 108 ? -13.558 5.814 -4.963 1.00 93.19 108 GLY A C 1
ATOM 815 O O . GLY A 1 108 ? -12.746 6.622 -5.415 1.00 93.19 108 GLY A O 1
ATOM 816 N N . LEU A 1 109 ? -13.962 5.855 -3.688 1.00 93.31 109 LEU A N 1
ATOM 817 C CA . LEU A 1 109 ? -13.430 6.804 -2.701 1.00 93.31 109 LEU A CA 1
ATOM 818 C C . LEU A 1 109 ? -11.944 6.543 -2.428 1.00 93.31 109 LEU A C 1
ATOM 820 O O . LEU A 1 109 ? -11.156 7.486 -2.368 1.00 93.31 109 LEU A O 1
ATOM 824 N N . PHE A 1 110 ? -11.552 5.272 -2.303 1.00 94.75 110 PHE A N 1
ATOM 825 C CA . PHE A 1 110 ? -10.154 4.901 -2.106 1.00 94.75 110 PHE A CA 1
ATOM 826 C C . PHE A 1 110 ? -9.267 5.447 -3.235 1.00 94.75 110 PHE A C 1
ATOM 828 O O . PHE A 1 110 ? -8.280 6.127 -2.967 1.00 94.75 110 PHE A O 1
ATOM 835 N N . PHE A 1 111 ? -9.648 5.233 -4.497 1.00 93.19 111 PHE A N 1
ATOM 836 C CA . PHE A 1 111 ? -8.873 5.728 -5.638 1.00 93.19 111 PHE A CA 1
ATOM 837 C C . PHE A 1 111 ? -8.902 7.251 -5.789 1.00 93.19 111 PHE A C 1
ATOM 839 O O . PHE A 1 111 ? -7.869 7.857 -6.062 1.00 93.19 111 PHE A O 1
ATOM 846 N N . SER A 1 112 ? -10.073 7.876 -5.641 1.00 93.38 112 SER A N 1
ATOM 847 C CA . SER A 1 112 ? -10.235 9.312 -5.916 1.00 93.38 112 SER A CA 1
ATOM 848 C C . SER A 1 112 ? -9.659 10.222 -4.831 1.00 93.38 112 SER A C 1
ATOM 850 O O . SER A 1 112 ? -9.297 11.359 -5.133 1.00 93.38 112 SER A O 1
ATOM 852 N N . LEU A 1 113 ? -9.567 9.736 -3.589 1.00 94.62 113 LEU A N 1
ATOM 853 C CA . LEU A 1 113 ? -9.115 10.526 -2.446 1.00 94.62 113 LEU A CA 1
ATOM 854 C C . LEU A 1 113 ? -7.899 9.906 -1.755 1.00 94.62 113 LEU A C 1
ATOM 856 O O . LEU A 1 113 ? -6.841 10.527 -1.711 1.00 94.62 113 LEU A O 1
ATOM 860 N N . VAL A 1 114 ? -8.034 8.680 -1.240 1.00 96.19 114 VAL A N 1
ATOM 861 C CA . VAL A 1 114 ? -7.026 8.075 -0.351 1.00 96.19 114 VAL A CA 1
ATOM 862 C C . VAL A 1 114 ? -5.705 7.827 -1.073 1.00 96.19 114 VAL A C 1
ATOM 864 O O . VAL A 1 114 ? -4.659 8.239 -0.581 1.00 96.19 114 VAL A O 1
ATOM 867 N N . LEU A 1 115 ? -5.734 7.202 -2.253 1.00 94.81 115 LEU A N 1
ATOM 868 C CA . LEU A 1 115 ? -4.524 6.920 -3.027 1.00 94.81 115 LEU A CA 1
ATOM 869 C C . LEU A 1 115 ? -3.778 8.210 -3.388 1.00 94.81 115 LEU A C 1
ATOM 871 O O . LEU A 1 115 ? -2.560 8.283 -3.238 1.00 94.81 115 LEU A O 1
ATOM 875 N N . LYS A 1 116 ? -4.515 9.239 -3.817 1.00 92.44 116 LYS A N 1
ATOM 876 C CA . LYS A 1 116 ? -3.941 10.544 -4.148 1.00 92.44 116 LYS A CA 1
ATOM 877 C C . LYS A 1 116 ? -3.292 11.196 -2.924 1.00 92.44 116 LYS A C 1
ATOM 879 O O . LYS A 1 116 ? -2.163 11.668 -3.012 1.00 92.44 116 LYS A O 1
ATOM 884 N N . ASP A 1 117 ? -3.985 11.197 -1.788 1.00 94.81 117 ASP A N 1
ATOM 885 C CA . ASP A 1 117 ? -3.468 11.755 -0.537 1.00 94.81 117 ASP A CA 1
ATOM 886 C C . ASP A 1 117 ? -2.175 11.063 -0.081 1.00 94.81 117 ASP A C 1
ATOM 888 O O . ASP A 1 117 ? -1.249 11.733 0.375 1.00 94.81 117 ASP A O 1
ATOM 892 N N . LEU A 1 118 ? -2.097 9.736 -0.224 1.00 95.31 118 LEU A N 1
ATOM 893 C CA . LEU A 1 118 ? -0.902 8.960 0.110 1.00 95.31 118 LEU A CA 1
ATOM 894 C C . LEU A 1 118 ? 0.277 9.307 -0.807 1.00 95.31 118 LEU A C 1
ATOM 896 O O . LEU A 1 118 ? 1.383 9.522 -0.316 1.00 95.31 118 LEU A O 1
ATOM 900 N N . GLN A 1 119 ? 0.047 9.409 -2.119 1.00 92.81 119 GLN A N 1
ATOM 901 C CA . GLN A 1 119 ? 1.083 9.810 -3.078 1.00 92.81 119 GLN A CA 1
ATOM 902 C C . GLN A 1 119 ? 1.601 11.227 -2.789 1.00 92.81 119 GLN A C 1
ATOM 904 O O . GLN A 1 119 ? 2.812 11.448 -2.734 1.00 92.81 119 GLN A O 1
ATOM 909 N N . ASP A 1 120 ? 0.695 12.176 -2.531 1.00 93.19 120 ASP A N 1
ATOM 910 C CA . ASP A 1 120 ? 1.048 13.554 -2.176 1.00 93.19 120 ASP A CA 1
ATOM 911 C C . ASP A 1 120 ? 1.849 13.613 -0.862 1.00 93.19 120 ASP A C 1
ATOM 913 O O . ASP A 1 120 ? 2.781 14.410 -0.733 1.00 93.19 120 ASP A O 1
ATOM 917 N N . ALA A 1 121 ? 1.497 12.782 0.124 1.00 94.38 121 ALA A N 1
ATOM 918 C CA . ALA A 1 121 ? 2.204 12.715 1.398 1.00 94.38 121 ALA A CA 1
ATOM 919 C C . ALA A 1 121 ? 3.615 12.140 1.252 1.00 94.38 121 ALA A C 1
ATOM 921 O O . ALA A 1 121 ? 4.554 12.700 1.816 1.00 94.38 121 ALA A O 1
ATOM 922 N N . VAL A 1 122 ? 3.787 11.073 0.465 1.00 93.06 122 VAL A N 1
ATOM 923 C CA . VAL A 1 122 ? 5.117 10.507 0.213 1.00 93.06 122 VAL A CA 1
ATOM 924 C C . VAL A 1 122 ? 6.011 11.523 -0.484 1.00 93.06 122 VAL A C 1
ATOM 926 O O . VAL A 1 122 ? 7.125 11.742 -0.022 1.00 93.06 122 VAL A O 1
ATOM 929 N N . LEU A 1 123 ? 5.524 12.225 -1.512 1.00 91.06 123 LEU A N 1
ATOM 930 C CA . LEU A 1 123 ? 6.301 13.283 -2.171 1.00 91.06 123 LEU A CA 1
ATOM 931 C C . LEU A 1 123 ? 6.760 14.369 -1.185 1.00 91.06 123 LEU A C 1
ATOM 933 O O . LEU A 1 123 ? 7.923 14.767 -1.210 1.00 91.06 123 LEU A O 1
ATOM 937 N N . LYS A 1 124 ? 5.876 14.805 -0.278 1.00 92.31 124 LYS A N 1
ATOM 938 C CA . LYS A 1 124 ? 6.207 15.784 0.773 1.00 92.31 124 LYS A CA 1
ATOM 939 C C . LYS A 1 124 ? 7.181 15.251 1.821 1.00 92.31 124 LYS A C 1
ATOM 941 O O . LYS A 1 124 ? 7.910 16.032 2.418 1.00 92.31 124 LYS A O 1
ATOM 946 N N . ALA A 1 125 ? 7.200 13.946 2.072 1.00 92.00 125 ALA A N 1
ATOM 947 C CA . ALA A 1 125 ? 8.129 13.350 3.024 1.00 92.00 125 ALA A CA 1
ATOM 948 C C . ALA A 1 125 ? 9.585 13.348 2.518 1.00 92.00 125 ALA A C 1
ATOM 950 O O . ALA A 1 125 ? 10.496 13.184 3.327 1.00 92.00 125 ALA A O 1
ATOM 951 N N . TYR A 1 126 ? 9.804 13.532 1.209 1.00 83.25 126 TYR A N 1
ATOM 952 C CA . TYR A 1 126 ? 11.128 13.623 0.578 1.00 83.25 126 TYR A CA 1
ATOM 953 C C . TYR A 1 126 ? 11.664 15.056 0.413 1.00 83.25 126 TYR A C 1
ATOM 955 O O . TYR A 1 126 ? 12.831 15.213 0.045 1.00 83.25 126 TYR A O 1
ATOM 963 N N . SER A 1 127 ? 10.835 16.078 0.647 1.00 72.88 127 SER A N 1
ATOM 964 C CA . SER A 1 127 ? 11.202 17.504 0.583 1.00 72.88 127 SER A CA 1
ATOM 965 C C . SER A 1 127 ? 11.645 18.053 1.931 1.00 72.88 127 SER A C 1
ATOM 967 O O . SER A 1 127 ? 12.642 18.807 1.941 1.00 72.88 127 SER A O 1
#

pLDDT: mean 93.25, std 6.66, range [50.56, 98.19]

Organism: NCBI:txid2483112

Radius of gyration: 14.1 Å; chains: 1; bounding box: 38×32×35 Å